Protein AF-A0A7C3XNI5-F1 (afdb_monomer_lite)

Radius of gyration: 15.38 Å; chains: 1; bounding box: 41×37×47 Å

Secondary structure (DSSP, 8-state):
----PPEEEEEE--S-TTTTHHHHHHH--TT-EEEEEE-HHHHHTTTTHHHHHHHHHTTPEEPPPEE-S-SS-HHHHHHHHHHHHHT-HHHHTSEEEEE-SSS-HHHHHHHHHHTTTS-EEEEEEEETTEEEEEEES-SSSPPEEEE--S----HHHHHHHH--TTGGG--

Sequence (171 aa):
MSTSSSRLFIAIATGQNIANLPPILELAEKGDAVLWILSLEAQTGKYAEGSERVLKHYGLERLKPLNVPTVSEPAALVRELRAWFARRPKWAAADTYVVLSGGTKLSAIGLEHGVQNERRCFLYNADQPVELWRFEGRLDRPPQRQPYKRCQLDLPDILVANRSATYEKQV

Foldseek 3Di:
DPPPFAEEEEEEFDLVLCFQQLQCVLPDAAAHEYAYEYAPVCVVQVRPQLVVVLVVVRRHHYDDHQYFNALLALVRLLVSLLVVCVVPVSNQQGQYEYEPSDDDPNSVNSVLNNCLSGQYKYWGQDVVVGWIWIDGNDPPDGTDTDHRDPPPDDPVSVVSSNDGPVVVVPD

Structure (mmCIF, N/CA/C/O backbone):
data_AF-A0A7C3XNI5-F1
#
_entry.id   AF-A0A7C3XNI5-F1
#
loop_
_atom_site.group_PDB
_atom_site.id
_atom_site.type_symbol
_atom_site.label_atom_id
_atom_site.label_alt_id
_atom_site.label_comp_id
_atom_site.label_asym_id
_atom_site.label_entity_id
_atom_site.label_seq_id
_atom_site.pdbx_PDB_ins_code
_atom_site.Cartn_x
_atom_site.Cartn_y
_atom_site.Cartn_z
_atom_site.occupancy
_atom_site.B_iso_or_equiv
_atom_site.auth_seq_id
_atom_site.auth_comp_id
_atom_site.auth_asym_id
_atom_site.auth_atom_id
_atom_site.pdbx_PDB_model_num
ATOM 1 N N . MET A 1 1 ? -25.682 0.693 14.997 1.00 40.62 1 MET A N 1
ATOM 2 C CA . MET A 1 1 ? -24.928 1.083 13.787 1.00 40.62 1 MET A CA 1
ATOM 3 C C . MET A 1 1 ? -23.453 1.014 14.136 1.00 40.62 1 MET A C 1
ATOM 5 O O . MET A 1 1 ? -23.011 1.817 14.944 1.00 40.62 1 MET A O 1
ATOM 9 N N . SER A 1 2 ? -22.732 0.002 13.646 1.00 37.81 2 SER A N 1
ATOM 10 C CA . SER A 1 2 ? -21.278 -0.076 13.834 1.00 37.81 2 SER A CA 1
ATOM 11 C C . SER A 1 2 ? -20.654 1.102 13.094 1.00 37.81 2 SER A C 1
ATOM 13 O O . SER A 1 2 ? -20.791 1.199 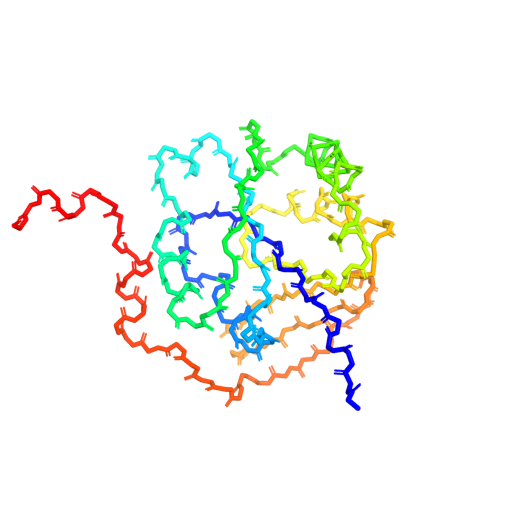11.875 1.00 37.81 2 SER A O 1
ATOM 15 N N . THR A 1 3 ? -20.048 2.040 13.816 1.00 42.94 3 THR A N 1
ATOM 16 C CA . THR A 1 3 ? -19.179 3.053 13.218 1.00 42.94 3 THR A CA 1
ATOM 17 C C . THR A 1 3 ? -17.974 2.313 12.653 1.00 42.94 3 THR A C 1
ATOM 19 O O . THR A 1 3 ? -17.035 2.025 13.394 1.00 42.94 3 THR A O 1
ATOM 22 N N . SER A 1 4 ? -18.044 1.908 11.381 1.00 56.12 4 SER A N 1
ATOM 23 C CA . SER A 1 4 ? -16.931 1.230 10.717 1.00 56.12 4 SER A CA 1
ATOM 24 C C . SER A 1 4 ? -15.700 2.130 10.825 1.00 56.12 4 SER A C 1
ATOM 26 O O . SER A 1 4 ? -15.704 3.257 10.327 1.00 56.12 4 SER A O 1
ATOM 28 N N . SER A 1 5 ? -14.701 1.669 11.579 1.00 74.88 5 SER A N 1
ATOM 29 C CA . SER A 1 5 ? -13.387 2.303 11.672 1.00 74.88 5 SER A CA 1
ATOM 30 C C . SER A 1 5 ? -12.818 2.370 10.257 1.00 74.88 5 SER A C 1
ATOM 32 O O . SER A 1 5 ? -12.650 1.328 9.625 1.00 74.88 5 SER A O 1
ATOM 34 N N . SER A 1 6 ? -12.579 3.577 9.733 1.00 89.44 6 SER A N 1
ATOM 35 C CA . SER A 1 6 ? -11.970 3.733 8.408 1.00 89.44 6 SER A CA 1
ATOM 36 C C . SER A 1 6 ? -10.588 3.088 8.407 1.00 89.44 6 SER A C 1
ATOM 38 O O . SER A 1 6 ? -9.800 3.339 9.319 1.00 89.44 6 SER A O 1
ATOM 40 N N . ARG A 1 7 ? -10.277 2.289 7.384 1.00 96.94 7 ARG A N 1
ATOM 41 C CA . ARG A 1 7 ? -8.956 1.670 7.223 1.00 96.94 7 ARG A CA 1
ATOM 42 C C . ARG A 1 7 ? -8.093 2.520 6.297 1.00 96.94 7 ARG A C 1
ATOM 44 O O . ARG A 1 7 ? -8.575 3.091 5.315 1.00 96.94 7 ARG A O 1
ATOM 51 N N . LEU A 1 8 ? -6.801 2.593 6.605 1.00 98.19 8 LEU A N 1
ATOM 52 C CA . LEU A 1 8 ? -5.792 3.201 5.742 1.00 98.19 8 LEU A CA 1
ATOM 53 C C . LEU A 1 8 ? -4.835 2.126 5.246 1.00 98.19 8 LEU A C 1
ATOM 55 O O . LEU A 1 8 ? -4.110 1.540 6.040 1.00 98.19 8 LEU A O 1
ATOM 59 N N . PHE A 1 9 ? -4.756 1.931 3.938 1.00 98.50 9 PHE A N 1
ATOM 60 C CA . PHE A 1 9 ? -3.733 1.103 3.316 1.00 98.50 9 PHE A CA 1
ATOM 61 C C . PHE A 1 9 ? -2.535 1.965 2.915 1.00 98.50 9 PHE A C 1
ATOM 63 O O . PHE A 1 9 ? -2.699 3.012 2.294 1.00 98.50 9 PHE A O 1
ATOM 70 N N . ILE A 1 10 ? -1.323 1.530 3.245 1.00 98.50 10 ILE A N 1
ATOM 71 C CA . ILE A 1 10 ? -0.074 2.198 2.867 1.00 98.50 10 ILE A CA 1
ATOM 72 C C . ILE A 1 10 ? 0.718 1.244 1.989 1.00 98.50 10 ILE A C 1
ATOM 74 O O . ILE A 1 10 ? 1.021 0.131 2.414 1.00 98.50 10 ILE A O 1
ATOM 78 N N . ALA A 1 11 ? 1.070 1.678 0.783 1.00 98.06 11 ALA A N 1
ATOM 79 C CA . ALA A 1 11 ? 1.799 0.855 -0.173 1.00 98.06 11 ALA A CA 1
ATOM 80 C C . ALA A 1 11 ? 2.879 1.667 -0.890 1.00 98.06 11 ALA A C 1
ATOM 82 O O . ALA A 1 11 ? 2.694 2.845 -1.205 1.00 98.06 11 ALA A O 1
ATOM 83 N N . ILE A 1 12 ? 4.010 1.028 -1.182 1.00 97.75 12 ILE A N 1
ATOM 84 C CA . ILE A 1 12 ? 5.045 1.607 -2.042 1.00 97.75 12 ILE A CA 1
ATOM 85 C C . ILE A 1 12 ? 4.707 1.282 -3.490 1.00 97.75 12 ILE A C 1
ATOM 87 O O . ILE A 1 12 ? 4.519 0.116 -3.843 1.00 97.75 12 ILE A O 1
ATOM 91 N N . ALA A 1 13 ? 4.657 2.310 -4.335 1.00 96.00 13 ALA A N 1
ATOM 92 C CA . ALA A 1 13 ? 4.493 2.108 -5.765 1.00 96.00 13 ALA A CA 1
ATOM 93 C C . ALA A 1 13 ? 5.809 1.621 -6.384 1.00 96.00 13 ALA A C 1
ATOM 95 O O . ALA A 1 13 ? 6.861 2.241 -6.214 1.00 96.00 13 ALA A O 1
ATOM 96 N N . THR A 1 14 ? 5.740 0.523 -7.127 1.00 92.50 14 THR A N 1
ATOM 97 C CA . THR A 1 14 ? 6.851 -0.057 -7.889 1.00 92.50 14 THR A CA 1
ATOM 98 C C . THR A 1 14 ? 6.370 -0.425 -9.284 1.00 92.50 14 THR A C 1
ATOM 100 O O . THR A 1 14 ? 5.167 -0.514 -9.507 1.00 92.50 14 THR A O 1
ATOM 103 N N . GLY A 1 15 ? 7.291 -0.709 -10.210 1.00 87.81 15 GLY A N 1
ATOM 104 C CA . GLY A 1 15 ? 6.929 -1.163 -11.559 1.00 87.81 15 GLY A CA 1
ATOM 105 C C . GLY A 1 15 ? 6.134 -2.479 -11.597 1.00 87.81 15 GLY A C 1
ATOM 106 O O . GLY A 1 15 ? 5.563 -2.823 -12.627 1.00 87.81 15 GLY A O 1
ATOM 107 N N . GLN A 1 16 ? 6.047 -3.210 -10.479 1.00 86.25 16 GLN A N 1
ATOM 108 C CA . GLN A 1 16 ? 5.150 -4.354 -10.312 1.00 86.25 16 GLN A CA 1
ATOM 109 C C . GLN A 1 16 ? 3.754 -3.878 -9.878 1.00 86.25 16 GLN A C 1
ATOM 111 O O . GLN A 1 16 ? 3.298 -4.162 -8.770 1.00 86.25 16 GLN A O 1
ATOM 116 N N . ASN A 1 17 ? 3.068 -3.152 -10.764 1.00 82.62 17 ASN A N 1
ATOM 117 C CA . ASN A 1 17 ? 1.847 -2.387 -10.466 1.00 82.62 17 ASN A CA 1
ATOM 118 C C . ASN A 1 17 ? 0.733 -3.200 -9.761 1.00 82.62 17 ASN A C 1
ATOM 120 O O . ASN A 1 17 ? -0.031 -2.653 -8.964 1.00 82.62 17 ASN A O 1
ATOM 124 N N . ILE A 1 18 ? 0.653 -4.515 -10.000 1.00 89.94 18 ILE A N 1
ATOM 125 C CA . ILE A 1 18 ? -0.381 -5.393 -9.425 1.00 89.94 18 ILE A CA 1
ATOM 126 C C . ILE A 1 18 ? -0.065 -5.828 -7.987 1.00 89.94 18 ILE A C 1
ATOM 128 O O . ILE A 1 18 ? -0.989 -6.097 -7.232 1.00 89.94 18 ILE A O 1
ATOM 132 N N . ALA A 1 19 ? 1.204 -5.909 -7.573 1.00 91.56 19 ALA A N 1
ATOM 133 C CA . ALA A 1 19 ? 1.610 -6.671 -6.380 1.00 91.56 19 ALA A CA 1
ATOM 134 C C . ALA A 1 19 ? 0.921 -6.224 -5.075 1.00 91.56 19 ALA A C 1
ATOM 136 O O . ALA A 1 19 ? 0.716 -7.022 -4.157 1.00 91.56 19 ALA A O 1
ATOM 137 N N . ASN A 1 20 ? 0.534 -4.950 -5.003 1.00 95.75 20 ASN A N 1
ATOM 138 C CA . ASN A 1 20 ? -0.148 -4.374 -3.850 1.00 95.75 20 ASN A CA 1
ATOM 139 C C . ASN A 1 20 ? -1.681 -4.512 -3.904 1.00 95.75 20 ASN A C 1
ATOM 141 O O . ASN A 1 20 ? -2.329 -4.355 -2.875 1.00 95.75 20 ASN A O 1
ATOM 145 N N . LEU A 1 21 ? -2.281 -4.790 -5.067 1.00 95.69 21 LEU A N 1
ATOM 146 C CA . LEU A 1 21 ? -3.738 -4.812 -5.234 1.00 95.69 21 LEU A CA 1
ATOM 147 C C . LEU A 1 21 ? -4.422 -5.987 -4.514 1.00 95.69 21 LEU A C 1
ATOM 149 O O . LEU A 1 21 ? -5.379 -5.714 -3.789 1.00 95.69 21 LEU A O 1
ATOM 153 N N . PRO A 1 22 ? -3.966 -7.256 -4.635 1.00 95.44 22 PRO A N 1
ATOM 154 C CA . PRO A 1 22 ? -4.621 -8.378 -3.963 1.00 95.44 22 PRO A CA 1
ATOM 155 C C . PRO A 1 22 ? -4.793 -8.195 -2.445 1.00 95.44 22 PRO A C 1
ATOM 157 O O . PRO A 1 22 ? -5.927 -8.311 -1.975 1.00 95.44 22 PRO A O 1
ATOM 160 N N . PRO A 1 23 ? -3.749 -7.851 -1.656 1.00 96.44 23 PRO A N 1
ATOM 161 C CA . PRO A 1 23 ? -3.906 -7.690 -0.210 1.00 96.44 23 PRO A CA 1
ATOM 162 C C . PRO A 1 23 ? -4.834 -6.526 0.161 1.00 96.44 23 PRO A C 1
ATOM 164 O O . PRO A 1 23 ? -5.550 -6.619 1.156 1.00 96.44 23 PRO A O 1
ATOM 167 N N . ILE A 1 24 ? -4.846 -5.447 -0.634 1.00 97.00 24 ILE A N 1
ATOM 168 C CA . ILE A 1 24 ? -5.744 -4.307 -0.411 1.00 97.00 24 ILE A CA 1
ATOM 169 C C . ILE A 1 24 ? -7.189 -4.732 -0.667 1.00 97.00 24 ILE A C 1
ATOM 171 O O . ILE A 1 24 ? -8.029 -4.583 0.212 1.00 97.00 24 ILE A O 1
ATOM 175 N N . LEU A 1 25 ? -7.490 -5.296 -1.837 1.00 96.50 25 LEU A N 1
ATOM 176 C CA . LEU A 1 25 ? -8.863 -5.624 -2.237 1.00 96.50 25 LEU A CA 1
ATOM 177 C C . LEU A 1 25 ? -9.476 -6.770 -1.426 1.00 96.50 25 LEU A C 1
ATOM 179 O O . LEU A 1 25 ? -10.691 -6.814 -1.248 1.00 96.50 25 LEU A O 1
ATOM 183 N N . GLU A 1 26 ? -8.658 -7.668 -0.877 1.00 96.56 26 GLU A N 1
ATOM 184 C CA . GLU A 1 26 ? -9.149 -8.701 0.037 1.00 96.56 26 GLU A CA 1
ATOM 185 C C . GLU A 1 26 ? -9.735 -8.090 1.323 1.00 96.56 26 GLU A C 1
ATOM 187 O O . GLU A 1 26 ? -10.770 -8.541 1.816 1.00 96.56 26 GLU A O 1
ATOM 192 N N . LEU A 1 27 ? -9.114 -7.034 1.856 1.00 96.19 27 LEU A N 1
ATOM 193 C CA . LEU A 1 27 ? -9.469 -6.473 3.164 1.00 96.19 27 LEU A CA 1
ATOM 194 C C . LEU A 1 27 ? -10.207 -5.131 3.106 1.00 96.19 27 LEU A C 1
ATOM 196 O O . LEU A 1 27 ? -10.829 -4.752 4.094 1.00 96.19 27 LEU A O 1
ATOM 200 N N . ALA A 1 28 ? -10.143 -4.400 1.997 1.00 96.38 28 ALA A N 1
ATOM 201 C CA . ALA A 1 28 ? -10.726 -3.070 1.891 1.00 96.38 28 ALA A CA 1
ATOM 202 C C . ALA A 1 28 ? -12.246 -3.112 1.718 1.00 96.38 28 ALA A C 1
ATOM 204 O O . ALA A 1 28 ? -12.804 -3.952 1.003 1.00 96.38 28 ALA A O 1
ATOM 205 N N . GLU A 1 29 ? -12.913 -2.149 2.332 1.00 95.50 29 GLU A N 1
ATOM 206 C CA . GLU A 1 29 ? -14.317 -1.831 2.129 1.00 95.50 29 GLU A CA 1
ATOM 207 C C . GLU A 1 29 ? -14.455 -0.478 1.420 1.00 95.50 29 GLU A C 1
ATOM 209 O O . GLU A 1 29 ? -13.525 0.330 1.347 1.00 95.50 29 GLU A O 1
ATOM 214 N N . LYS A 1 30 ? -15.643 -0.214 0.869 1.00 95.00 30 LYS A N 1
ATOM 215 C CA . LYS A 1 30 ? -15.935 1.075 0.239 1.00 95.00 30 LYS A CA 1
ATOM 216 C C . LYS A 1 30 ? -15.766 2.202 1.263 1.00 95.00 30 LYS A C 1
ATOM 218 O O . LYS A 1 30 ? -16.379 2.163 2.326 1.00 95.00 30 LYS A O 1
ATOM 223 N N . GLY A 1 31 ? -15.003 3.231 0.901 1.00 94.88 31 GLY A N 1
ATOM 224 C CA . GLY A 1 31 ? -14.681 4.361 1.777 1.00 94.88 31 GLY A CA 1
ATOM 225 C C . GLY A 1 31 ? -13.371 4.219 2.559 1.00 94.88 31 GLY A C 1
ATOM 226 O O . GLY A 1 31 ? -12.931 5.210 3.139 1.00 94.88 31 GLY A O 1
ATOM 227 N N . ASP A 1 32 ? -12.720 3.051 2.536 1.00 97.19 32 ASP A N 1
ATOM 228 C CA . ASP A 1 32 ? -11.329 2.926 2.986 1.00 97.19 32 ASP A CA 1
ATOM 229 C C . ASP A 1 32 ? -10.386 3.674 2.040 1.00 97.19 32 ASP A C 1
ATOM 231 O O . ASP A 1 32 ? -10.721 3.924 0.881 1.00 97.19 32 ASP A O 1
ATOM 235 N N . ALA A 1 33 ? -9.194 4.032 2.515 1.00 97.81 33 ALA A N 1
ATOM 236 C CA . ALA A 1 33 ? -8.271 4.876 1.765 1.00 97.81 33 ALA A CA 1
ATOM 237 C C . ALA A 1 33 ? -6.936 4.200 1.471 1.00 97.81 33 ALA A C 1
ATOM 239 O O . ALA A 1 33 ? -6.475 3.353 2.234 1.00 97.81 33 ALA A O 1
ATOM 240 N N . VAL A 1 34 ? -6.274 4.638 0.397 1.00 98.25 34 VAL A N 1
ATOM 241 C CA . VAL A 1 34 ? -4.909 4.208 0.063 1.00 98.25 34 VAL A CA 1
ATOM 242 C C . VAL A 1 34 ? -3.966 5.405 -0.001 1.00 98.25 34 VAL A C 1
ATOM 244 O O . VAL A 1 34 ? -4.208 6.376 -0.722 1.00 98.25 34 VAL A O 1
ATOM 247 N N . LEU A 1 35 ? -2.865 5.317 0.745 1.00 98.25 35 LEU A N 1
ATOM 248 C CA . LEU A 1 35 ? -1.708 6.196 0.655 1.00 98.25 35 LEU A CA 1
ATOM 249 C C . LEU A 1 35 ? -0.592 5.497 -0.123 1.00 98.25 35 LEU A C 1
ATOM 251 O O . LEU A 1 35 ? 0.056 4.573 0.372 1.00 98.25 35 LEU A O 1
ATOM 255 N N . TRP A 1 36 ? -0.322 6.000 -1.323 1.00 98.06 36 TRP A N 1
ATOM 256 C CA . TRP A 1 36 ? 0.847 5.601 -2.098 1.00 98.06 36 TRP A CA 1
ATOM 257 C C . TRP A 1 36 ? 2.093 6.358 -1.650 1.00 98.06 36 TRP A C 1
ATOM 259 O O . TRP A 1 36 ? 2.075 7.586 -1.543 1.00 98.06 36 TRP A O 1
ATOM 269 N N . ILE A 1 37 ? 3.187 5.631 -1.437 1.00 98.19 37 ILE A N 1
ATOM 270 C CA . ILE A 1 37 ? 4.526 6.193 -1.263 1.00 98.19 37 ILE A CA 1
ATOM 271 C C . ILE A 1 37 ? 5.258 6.112 -2.598 1.00 98.19 37 ILE A C 1
ATOM 273 O O . ILE A 1 37 ? 5.395 5.025 -3.166 1.00 98.19 37 ILE A O 1
ATOM 277 N N . LEU A 1 38 ? 5.736 7.255 -3.089 1.00 97.50 38 LEU A N 1
ATOM 278 C CA . LEU A 1 38 ? 6.373 7.362 -4.399 1.00 97.50 38 LEU A CA 1
ATOM 279 C C . LEU A 1 38 ? 7.822 7.838 -4.268 1.00 97.50 38 LEU A C 1
ATOM 281 O O . LEU A 1 38 ? 8.076 8.924 -3.748 1.00 97.50 38 LEU A O 1
ATOM 285 N N . SER A 1 39 ? 8.765 7.060 -4.802 1.00 96.00 39 SER A N 1
ATOM 286 C CA . SER A 1 39 ? 10.115 7.545 -5.114 1.00 96.00 39 SER A CA 1
ATOM 287 C C . SER A 1 39 ? 10.091 8.476 -6.335 1.00 96.00 39 SER A C 1
ATOM 289 O O . SER A 1 39 ? 9.076 8.577 -7.030 1.00 96.00 39 SER A O 1
ATOM 291 N N . LEU A 1 40 ? 11.207 9.147 -6.641 1.00 94.25 40 LEU A N 1
ATOM 292 C CA . LEU A 1 40 ? 11.336 9.913 -7.890 1.00 94.25 40 LEU A CA 1
ATOM 293 C C . LEU A 1 40 ? 11.111 9.035 -9.137 1.00 94.25 40 LEU A C 1
ATOM 295 O O . LEU A 1 40 ? 10.437 9.443 -10.085 1.00 94.25 40 LEU A O 1
ATOM 299 N N . GLU A 1 41 ? 11.633 7.808 -9.108 1.00 93.62 41 GLU A N 1
ATOM 300 C CA . GLU A 1 41 ? 11.426 6.820 -10.167 1.00 93.62 41 GLU A CA 1
ATOM 301 C C . GLU A 1 41 ? 9.937 6.487 -10.325 1.00 93.62 41 GLU A C 1
ATOM 303 O O . GLU A 1 41 ? 9.400 6.582 -11.426 1.00 93.62 41 GLU A O 1
ATOM 308 N N . ALA A 1 42 ? 9.242 6.186 -9.223 1.00 94.75 42 ALA A N 1
ATOM 309 C CA . ALA A 1 42 ? 7.825 5.835 -9.260 1.00 94.75 42 ALA A CA 1
ATOM 310 C C . ALA A 1 42 ? 6.929 6.990 -9.730 1.00 94.75 42 ALA A C 1
ATOM 312 O O . ALA A 1 42 ? 5.916 6.750 -10.388 1.00 94.75 42 ALA A O 1
ATOM 313 N N . GLN A 1 43 ? 7.308 8.236 -9.427 1.00 95.06 43 GLN A N 1
ATOM 314 C CA . GLN A 1 43 ? 6.639 9.429 -9.953 1.00 95.06 43 GLN A CA 1
ATOM 315 C C . GLN A 1 43 ? 6.815 9.539 -11.471 1.00 95.06 43 GLN A C 1
ATOM 317 O O . GLN A 1 43 ? 5.838 9.735 -12.189 1.00 95.06 43 GLN A O 1
ATOM 322 N N . THR A 1 44 ? 8.044 9.366 -11.961 1.00 92.62 44 THR A N 1
ATOM 323 C CA . THR A 1 44 ? 8.370 9.465 -13.394 1.00 92.62 44 THR A CA 1
ATOM 324 C C . THR A 1 44 ? 7.700 8.349 -14.197 1.00 92.62 44 THR A C 1
ATOM 326 O O . THR A 1 44 ? 7.104 8.601 -15.242 1.00 92.62 44 THR A O 1
ATOM 329 N N . GLY A 1 45 ? 7.751 7.120 -13.679 1.00 91.38 45 GLY A N 1
ATOM 330 C CA 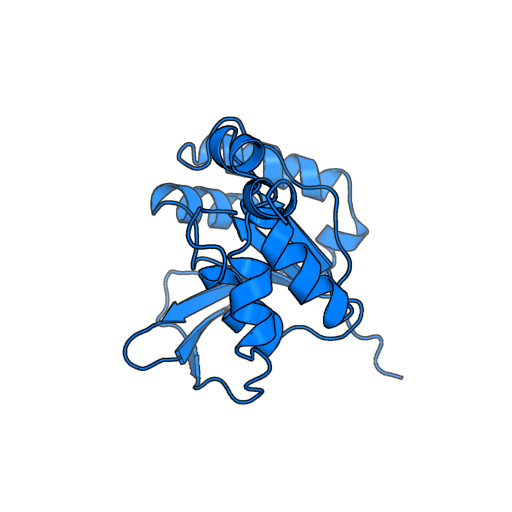. GLY A 1 45 ? 7.132 5.940 -14.280 1.00 91.38 45 GLY A CA 1
ATOM 331 C C . GLY A 1 45 ? 5.625 5.827 -14.047 1.00 91.38 45 GLY A C 1
ATOM 332 O O . GLY A 1 45 ? 4.998 4.930 -14.607 1.00 91.38 45 GLY A O 1
ATOM 333 N N . LYS A 1 46 ? 5.033 6.726 -13.244 1.00 93.56 46 LYS A N 1
ATOM 334 C CA . LYS A 1 46 ? 3.595 6.759 -12.928 1.00 93.56 46 LYS A CA 1
ATOM 335 C C . LYS A 1 46 ? 3.064 5.431 -12.368 1.00 93.56 46 LYS A C 1
ATOM 337 O O . LYS A 1 46 ? 1.926 5.046 -12.629 1.00 93.56 46 LYS A O 1
ATOM 342 N N . TYR A 1 47 ? 3.873 4.743 -11.563 1.00 94.25 47 TYR A N 1
ATOM 343 C CA . TYR A 1 47 ? 3.606 3.365 -11.123 1.00 94.25 47 TYR A CA 1
ATOM 344 C C . TYR A 1 47 ? 2.330 3.201 -10.275 1.00 94.25 47 TYR A C 1
ATOM 346 O O . TYR A 1 47 ? 1.770 2.114 -10.201 1.00 94.25 47 TYR A O 1
ATOM 354 N N . ALA A 1 48 ? 1.826 4.269 -9.650 1.00 94.62 48 ALA A N 1
ATOM 355 C CA . ALA A 1 48 ? 0.574 4.205 -8.893 1.00 94.62 48 ALA A CA 1
ATOM 356 C C . ALA A 1 48 ? -0.689 4.411 -9.751 1.00 94.62 48 ALA A C 1
ATOM 358 O O . ALA A 1 48 ? -1.759 3.972 -9.343 1.00 94.62 48 ALA A O 1
ATOM 359 N N . GLU A 1 49 ? -0.605 5.058 -10.923 1.00 93.62 49 GLU A N 1
ATOM 360 C CA . GLU A 1 49 ? -1.794 5.553 -11.643 1.00 93.62 49 GLU A CA 1
ATOM 361 C C . GLU A 1 49 ? -2.746 4.424 -12.062 1.00 93.62 49 GLU A C 1
ATOM 363 O O . GLU A 1 49 ? -3.959 4.527 -11.869 1.00 93.62 49 GLU A O 1
ATOM 368 N N . GLY A 1 50 ? -2.207 3.328 -12.605 1.00 93.31 50 GLY A N 1
ATOM 369 C CA . GLY A 1 50 ? -3.001 2.165 -13.006 1.00 93.31 50 GLY A CA 1
ATOM 370 C C . GLY A 1 50 ? -3.757 1.562 -11.824 1.00 93.31 50 GLY A C 1
ATOM 371 O O . GLY A 1 50 ? -4.977 1.406 -11.872 1.00 93.31 50 GLY A O 1
ATOM 372 N N . SER A 1 51 ? -3.040 1.299 -10.735 1.00 94.69 51 SER A N 1
ATOM 373 C CA . SER A 1 51 ? -3.586 0.713 -9.510 1.00 94.69 51 SER A CA 1
ATOM 374 C C . SER A 1 51 ? -4.588 1.642 -8.822 1.00 94.69 51 SER A C 1
ATOM 376 O O . SER A 1 51 ? -5.613 1.181 -8.337 1.00 94.69 51 SER A O 1
ATOM 378 N N . GLU A 1 52 ? -4.371 2.959 -8.840 1.00 95.50 52 GLU A N 1
ATOM 379 C CA . GLU A 1 52 ? -5.340 3.940 -8.336 1.00 95.50 52 GLU A CA 1
ATOM 380 C C . GLU A 1 52 ? -6.659 3.926 -9.119 1.00 95.50 52 GLU A C 1
ATOM 382 O O . GLU A 1 52 ? -7.720 4.085 -8.514 1.00 95.50 52 GLU A O 1
ATOM 387 N N . ARG A 1 53 ? -6.624 3.722 -10.444 1.00 95.12 53 ARG A N 1
ATOM 388 C CA . ARG A 1 53 ? -7.850 3.590 -11.252 1.00 95.12 53 ARG A CA 1
ATOM 389 C C . ARG A 1 53 ? -8.647 2.352 -10.857 1.00 95.12 53 ARG A C 1
ATOM 391 O O . ARG A 1 53 ? -9.856 2.467 -10.670 1.00 95.12 53 ARG A O 1
ATOM 398 N N . VAL A 1 54 ? -7.964 1.220 -10.679 1.00 95.81 54 VAL A N 1
ATOM 399 C CA . VAL A 1 54 ? -8.580 -0.025 -10.198 1.00 95.81 54 VAL A CA 1
ATOM 400 C C . VAL A 1 54 ? -9.195 0.205 -8.818 1.00 95.81 54 VAL A C 1
ATOM 402 O O . VAL A 1 54 ? -10.396 0.059 -8.641 1.00 95.81 54 VAL A O 1
ATOM 405 N N . LEU A 1 55 ? -8.425 0.686 -7.841 1.00 96.44 55 LEU A N 1
ATOM 406 C CA . LEU A 1 55 ? -8.915 0.891 -6.470 1.00 96.44 55 LEU A CA 1
ATOM 407 C C . LEU A 1 55 ? -10.086 1.887 -6.389 1.00 96.44 55 LEU A C 1
ATOM 409 O O . LEU A 1 55 ? -11.011 1.695 -5.599 1.00 96.44 55 LEU A O 1
ATOM 413 N N . LYS A 1 56 ? -10.097 2.920 -7.241 1.00 96.31 56 LYS A N 1
ATOM 414 C CA . LYS A 1 56 ? -11.229 3.849 -7.358 1.00 96.31 56 LYS A CA 1
ATOM 415 C C . LYS A 1 56 ? -12.500 3.149 -7.847 1.00 96.31 56 LYS A C 1
ATOM 417 O O . LYS A 1 56 ? -13.579 3.482 -7.361 1.00 96.31 56 LYS A O 1
ATOM 422 N N . HIS A 1 57 ? -12.393 2.198 -8.779 1.00 95.69 57 HIS A N 1
ATOM 423 C CA . HIS A 1 57 ? -13.532 1.389 -9.228 1.00 95.69 57 HIS A CA 1
ATOM 424 C C . HIS A 1 57 ? -14.167 0.614 -8.059 1.00 95.69 57 HIS A C 1
ATOM 426 O O . HIS A 1 57 ? -15.390 0.585 -7.936 1.00 95.69 57 HIS A O 1
ATOM 432 N N . TYR A 1 58 ? -13.345 0.122 -7.127 1.00 95.88 58 TYR A N 1
ATOM 433 C CA . TYR A 1 58 ? -13.786 -0.543 -5.892 1.00 95.88 58 TYR A CA 1
ATOM 434 C C . TYR A 1 58 ? -14.222 0.417 -4.769 1.00 95.88 58 TYR A C 1
ATOM 436 O O . TYR A 1 58 ? -14.581 -0.017 -3.675 1.00 95.88 58 TYR A O 1
ATOM 444 N N . GLY A 1 59 ? -14.250 1.727 -5.030 1.00 96.38 59 GLY A N 1
ATOM 445 C CA . GLY A 1 59 ? -14.765 2.727 -4.099 1.00 96.38 59 GLY A CA 1
ATOM 446 C C . GLY A 1 59 ? -13.812 3.099 -2.963 1.00 96.38 59 GLY A C 1
ATOM 447 O O . GLY A 1 59 ? -14.284 3.596 -1.938 1.00 96.38 59 GLY A O 1
ATOM 448 N N . LEU A 1 60 ? -12.505 2.876 -3.131 1.00 97.19 60 LEU A N 1
ATOM 449 C CA . LEU A 1 60 ? -11.499 3.356 -2.187 1.00 97.19 60 LEU A CA 1
ATOM 450 C C . LEU A 1 60 ? -11.178 4.841 -2.424 1.00 97.19 60 LEU A C 1
ATOM 452 O O . LEU A 1 60 ? -11.122 5.325 -3.559 1.00 97.19 60 LEU A O 1
ATOM 456 N N . GLU A 1 61 ? -10.943 5.567 -1.334 1.00 96.19 61 GLU A N 1
ATOM 457 C CA . GLU A 1 61 ? -10.513 6.961 -1.334 1.00 96.19 61 GLU A CA 1
ATOM 458 C C . GLU A 1 61 ? -9.042 7.063 -1.768 1.00 96.19 61 GLU A C 1
ATOM 460 O O . GLU A 1 61 ? -8.139 6.442 -1.199 1.00 96.19 61 GLU A O 1
ATOM 465 N N . ARG A 1 62 ? -8.788 7.901 -2.776 1.00 94.19 62 ARG A N 1
ATOM 466 C CA . ARG A 1 62 ? -7.434 8.240 -3.214 1.00 94.19 62 ARG A CA 1
ATOM 467 C C . ARG A 1 62 ? -6.894 9.395 -2.377 1.00 94.19 62 ARG A C 1
ATOM 469 O O . ARG A 1 62 ? -7.393 10.516 -2.479 1.00 94.19 62 ARG A O 1
ATOM 476 N N . LEU A 1 63 ? -5.829 9.148 -1.619 1.00 96.75 63 LEU A N 1
ATOM 477 C CA . LEU A 1 63 ? -5.118 10.198 -0.892 1.00 96.75 63 LEU A CA 1
ATOM 478 C C . LEU A 1 63 ? -4.023 10.828 -1.753 1.00 96.75 63 LEU A C 1
ATOM 480 O O . LEU A 1 63 ? -3.509 10.220 -2.690 1.00 96.75 63 LEU A O 1
ATOM 484 N N . LYS A 1 64 ? -3.622 12.058 -1.405 1.00 96.62 64 LYS A N 1
ATOM 485 C CA . LYS A 1 64 ? -2.419 12.664 -1.990 1.00 96.62 64 LYS A CA 1
ATOM 486 C C . LYS A 1 64 ? -1.205 11.779 -1.652 1.00 96.62 64 LYS A C 1
ATOM 488 O O . LYS A 1 64 ? -0.982 11.559 -0.45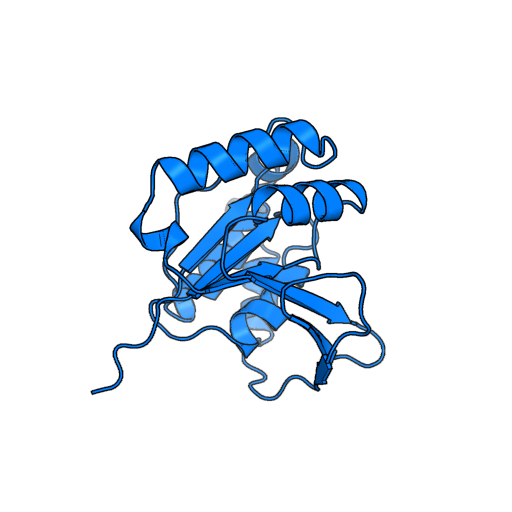5 1.00 96.62 64 LYS A O 1
ATOM 493 N N . PRO A 1 65 ? -0.414 11.333 -2.648 1.00 97.31 65 PRO A N 1
ATOM 494 C CA . PRO A 1 65 ? 0.736 10.474 -2.398 1.00 97.31 65 PRO A CA 1
ATOM 495 C C . PRO A 1 65 ? 1.776 11.114 -1.472 1.00 97.31 65 PRO A C 1
ATOM 497 O O . PRO A 1 65 ? 1.937 12.340 -1.436 1.00 97.31 65 PRO A O 1
ATOM 500 N N . LEU A 1 66 ? 2.496 10.270 -0.734 1.00 97.94 66 LEU A N 1
ATOM 501 C CA . LEU A 1 66 ? 3.678 10.651 0.027 1.00 97.94 66 LEU A CA 1
ATOM 502 C C . LEU A 1 66 ? 4.910 10.501 -0.866 1.00 97.94 66 LEU A C 1
ATOM 504 O O . LEU A 1 66 ? 5.382 9.395 -1.119 1.00 97.94 66 LEU A O 1
ATOM 508 N N . ASN A 1 67 ? 5.438 11.624 -1.335 1.00 96.75 67 ASN A N 1
ATOM 509 C CA . ASN A 1 67 ? 6.649 11.620 -2.144 1.00 96.75 67 ASN A CA 1
ATOM 510 C C . ASN A 1 67 ? 7.877 11.553 -1.236 1.00 96.75 67 ASN A C 1
ATOM 512 O O . ASN A 1 67 ? 8.007 12.351 -0.308 1.00 96.75 67 ASN A O 1
ATOM 516 N N . VAL A 1 68 ? 8.787 10.634 -1.540 1.00 95.44 68 VAL A N 1
ATOM 517 C CA . VAL A 1 68 ? 10.088 10.502 -0.880 1.00 95.44 68 VAL A CA 1
ATOM 518 C C . VAL A 1 68 ? 11.199 10.531 -1.931 1.00 95.44 68 VAL A C 1
ATOM 520 O O . VAL A 1 68 ? 10.966 10.106 -3.064 1.00 95.44 68 VAL A O 1
ATOM 523 N N . PRO A 1 69 ? 12.414 11.009 -1.606 1.00 90.62 69 PRO A N 1
ATOM 524 C CA . PRO A 1 69 ? 13.527 10.988 -2.559 1.00 90.62 69 PRO A CA 1
ATOM 525 C C . PRO A 1 69 ? 13.832 9.564 -3.044 1.00 90.62 69 PRO A C 1
ATOM 527 O O . PRO A 1 69 ? 13.937 9.304 -4.242 1.00 90.62 69 PRO A O 1
ATOM 530 N N . THR A 1 70 ? 13.878 8.622 -2.103 1.00 93.88 70 THR A N 1
ATOM 531 C CA . THR A 1 70 ? 14.057 7.193 -2.345 1.00 93.88 70 THR A CA 1
ATOM 532 C C . THR A 1 70 ? 13.347 6.388 -1.260 1.00 93.88 70 THR A C 1
ATOM 534 O O . THR A 1 70 ? 13.207 6.838 -0.124 1.00 93.88 70 THR A O 1
ATOM 537 N N . VAL A 1 71 ? 12.896 5.185 -1.611 1.00 93.56 71 VAL A N 1
ATOM 538 C CA . VAL A 1 71 ? 12.3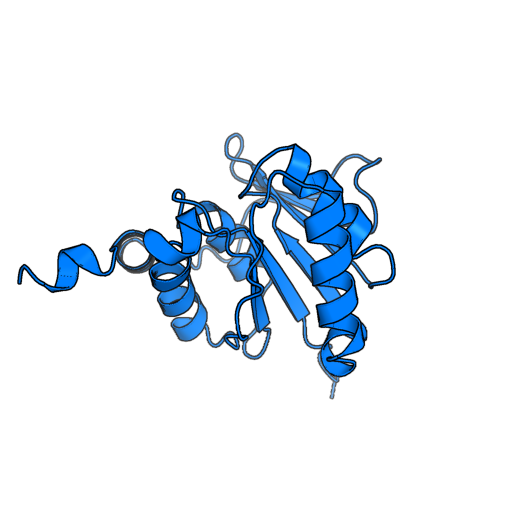14 4.228 -0.655 1.00 93.56 71 VAL A CA 1
ATOM 539 C C . VAL A 1 71 ? 13.381 3.353 0.007 1.00 93.56 71 VAL A C 1
ATOM 541 O O . VAL A 1 71 ? 13.099 2.672 0.985 1.00 93.56 71 VAL A O 1
ATOM 544 N N . SER A 1 72 ? 14.622 3.385 -0.484 1.00 94.12 72 SER A N 1
ATOM 545 C CA . SER A 1 72 ? 15.735 2.599 0.065 1.00 94.12 72 SER A CA 1
ATOM 546 C C . SER A 1 72 ? 16.443 3.272 1.244 1.00 94.12 72 SER A C 1
ATOM 548 O O . SER A 1 72 ? 17.411 2.719 1.755 1.00 94.12 72 SER A O 1
ATOM 550 N N . GLU A 1 73 ? 15.968 4.436 1.696 1.00 95.94 73 GLU A N 1
ATOM 551 C CA . GLU A 1 73 ? 16.467 5.134 2.885 1.00 95.94 73 GLU A CA 1
ATOM 552 C C . GLU A 1 73 ? 15.441 5.045 4.029 1.00 95.94 73 GLU A C 1
ATOM 554 O O . GLU A 1 73 ? 14.501 5.848 4.084 1.00 95.94 73 GLU A O 1
ATOM 559 N N . PRO A 1 74 ? 15.606 4.105 4.983 1.00 96.75 74 PRO A N 1
ATOM 560 C CA . PRO A 1 74 ? 14.639 3.905 6.060 1.00 96.75 74 PRO A CA 1
ATOM 561 C C . PRO A 1 74 ? 14.385 5.173 6.880 1.00 96.75 74 PRO A C 1
ATOM 563 O O . PRO A 1 74 ? 13.240 5.498 7.177 1.00 96.75 74 PRO A O 1
ATOM 566 N N . ALA A 1 75 ? 15.434 5.934 7.206 1.00 96.44 75 ALA A N 1
ATOM 567 C CA . ALA A 1 75 ? 15.312 7.147 8.013 1.00 96.44 75 ALA A CA 1
ATOM 568 C C . ALA A 1 75 ? 14.457 8.233 7.335 1.00 96.44 75 ALA A C 1
ATOM 570 O O . ALA A 1 75 ? 13.669 8.906 8.005 1.00 96.44 75 ALA A O 1
ATOM 571 N N . ALA A 1 76 ? 14.577 8.382 6.010 1.00 94.31 76 ALA A N 1
ATOM 572 C CA . ALA A 1 76 ? 13.754 9.310 5.243 1.00 94.31 76 ALA A CA 1
ATOM 573 C C . ALA A 1 76 ? 12.282 8.878 5.274 1.00 94.31 76 ALA A C 1
ATOM 575 O O . ALA A 1 76 ? 11.423 9.686 5.621 1.00 94.31 76 ALA A O 1
ATOM 576 N N . LEU A 1 77 ? 11.998 7.594 5.020 1.00 96.81 77 LEU A N 1
ATOM 577 C CA . LEU A 1 77 ? 10.642 7.041 5.118 1.00 96.81 77 LEU A CA 1
ATOM 578 C C . LEU A 1 77 ? 10.022 7.273 6.499 1.00 96.81 77 LEU A C 1
ATOM 580 O O . LEU A 1 77 ? 8.897 7.760 6.586 1.00 96.81 77 LEU A O 1
ATOM 584 N N . VAL A 1 78 ? 10.763 6.990 7.574 1.00 97.94 78 VAL A N 1
ATOM 585 C CA . VAL A 1 78 ? 10.293 7.198 8.951 1.00 97.94 78 VAL A CA 1
ATOM 586 C C . VAL A 1 78 ? 9.920 8.659 9.188 1.00 97.94 78 VAL A C 1
ATOM 588 O O . VAL A 1 78 ? 8.840 8.943 9.708 1.00 97.94 78 VAL A O 1
ATOM 591 N N . ARG A 1 79 ? 10.799 9.594 8.808 1.00 97.12 79 ARG A N 1
ATOM 592 C CA . ARG A 1 79 ? 10.572 11.031 8.997 1.00 97.12 79 ARG A CA 1
ATOM 593 C C . ARG A 1 79 ? 9.340 11.507 8.232 1.00 97.12 79 ARG A C 1
ATOM 595 O O . ARG A 1 79 ? 8.465 12.137 8.827 1.00 97.12 79 ARG A O 1
ATOM 602 N N . GLU A 1 80 ? 9.266 11.204 6.938 1.00 97.62 80 GLU A N 1
ATOM 603 C CA . GLU A 1 80 ? 8.182 11.682 6.077 1.00 97.62 80 GLU A CA 1
ATOM 604 C C . GLU A 1 80 ? 6.832 11.065 6.464 1.00 97.62 80 GLU A C 1
ATOM 606 O O . GLU A 1 80 ? 5.821 11.770 6.499 1.00 97.62 80 GLU A O 1
ATOM 611 N N . LEU A 1 81 ? 6.805 9.781 6.835 1.00 97.44 81 LEU A N 1
ATOM 612 C CA . LEU A 1 81 ? 5.569 9.106 7.223 1.00 97.44 81 LEU A CA 1
ATOM 613 C C . LEU A 1 81 ? 5.030 9.630 8.559 1.00 97.44 81 LEU A C 1
ATOM 615 O O . LEU A 1 81 ? 3.848 9.958 8.660 1.00 97.44 81 LEU A O 1
ATOM 619 N N . ARG A 1 82 ? 5.899 9.826 9.559 1.00 97.25 82 ARG A N 1
ATOM 620 C CA . ARG A 1 82 ? 5.501 10.442 10.837 1.00 97.25 82 ARG A CA 1
ATOM 621 C C . ARG A 1 82 ? 4.992 11.866 10.649 1.00 97.25 82 ARG A C 1
ATOM 623 O O . ARG A 1 82 ? 3.967 12.234 11.219 1.00 97.25 82 ARG A O 1
ATOM 630 N N . ALA A 1 83 ? 5.667 12.662 9.818 1.00 97.06 83 ALA A N 1
ATOM 631 C CA . ALA A 1 83 ? 5.204 14.006 9.481 1.00 97.06 83 ALA A CA 1
ATOM 632 C C . ALA A 1 83 ? 3.855 13.984 8.739 1.00 97.06 83 ALA A C 1
ATOM 634 O O . ALA A 1 83 ? 3.038 14.892 8.908 1.00 97.06 83 ALA A O 1
ATOM 635 N N . TRP A 1 84 ? 3.598 12.958 7.922 1.00 97.50 84 TRP A N 1
ATOM 636 C CA . TRP A 1 84 ? 2.324 12.785 7.232 1.00 97.50 84 TRP A CA 1
ATOM 637 C C . TRP A 1 84 ? 1.173 12.501 8.204 1.00 97.50 84 TRP A C 1
ATOM 639 O O . TRP A 1 84 ? 0.139 13.169 8.085 1.00 97.50 84 TRP A O 1
ATOM 649 N N . PHE A 1 85 ? 1.370 11.593 9.170 1.00 97.19 85 PHE A N 1
ATOM 650 C CA . PHE A 1 85 ? 0.387 11.260 10.212 1.00 97.19 85 PHE A CA 1
ATOM 651 C C . PHE A 1 85 ? 0.129 12.426 11.166 1.00 97.19 85 PHE A C 1
ATOM 653 O O . PHE A 1 85 ? -1.026 12.760 11.423 1.00 97.19 85 PHE A O 1
ATOM 660 N N . ALA A 1 86 ? 1.181 13.122 11.614 1.00 96.25 86 ALA A N 1
ATOM 661 C CA . ALA A 1 86 ? 1.055 14.272 12.514 1.00 96.25 86 ALA A CA 1
ATOM 662 C C . ALA A 1 86 ? 0.162 15.389 11.941 1.00 96.25 86 ALA A C 1
ATOM 664 O O . ALA A 1 86 ? -0.519 16.095 12.679 1.00 96.25 86 ALA A O 1
ATOM 665 N N . ARG A 1 87 ? 0.128 15.538 10.610 1.00 96.81 87 ARG A N 1
ATOM 666 C CA . ARG A 1 87 ? -0.716 16.522 9.910 1.00 96.81 87 ARG A CA 1
ATOM 667 C C . ARG A 1 87 ? -2.133 16.014 9.619 1.00 96.81 87 ARG A C 1
ATOM 669 O O . ARG A 1 87 ? -2.929 16.752 9.042 1.00 96.81 87 ARG A O 1
ATOM 676 N N . ARG A 1 88 ? -2.440 14.750 9.926 1.00 95.12 88 ARG A N 1
ATOM 677 C CA . ARG A 1 88 ? -3.674 14.059 9.518 1.00 95.12 88 ARG A CA 1
ATOM 678 C C . ARG A 1 88 ? -4.225 13.188 10.653 1.00 95.12 88 ARG A C 1
ATOM 680 O O . ARG A 1 88 ? -4.239 11.963 10.532 1.00 95.12 88 ARG A O 1
ATOM 687 N N . PRO A 1 89 ? -4.758 13.802 11.724 1.00 90.25 89 PRO A N 1
ATOM 688 C CA . PRO A 1 89 ? -5.226 13.074 12.905 1.00 90.25 89 PRO A CA 1
ATOM 689 C C . PRO A 1 89 ? -6.336 12.056 12.603 1.00 90.25 89 PRO A C 1
ATOM 691 O O . PRO A 1 89 ? -6.372 11.009 13.241 1.00 90.25 89 PRO A O 1
ATOM 694 N N . LYS A 1 90 ? -7.186 12.300 11.586 1.00 92.56 90 LYS A N 1
ATOM 695 C CA . LYS A 1 90 ? -8.181 11.317 11.100 1.00 92.56 90 LYS A CA 1
ATOM 696 C C . LYS A 1 90 ? -7.532 9.959 10.813 1.00 92.56 90 LYS A C 1
ATOM 698 O O . LYS A 1 90 ? -8.073 8.931 11.194 1.00 92.56 90 LYS A O 1
ATOM 703 N N . TRP A 1 91 ? -6.385 9.967 10.136 1.00 93.19 91 TRP A N 1
ATOM 704 C CA . TRP A 1 91 ? -5.706 8.750 9.700 1.00 93.19 91 TRP A CA 1
ATOM 705 C C . TRP A 1 91 ? -4.790 8.157 10.771 1.00 93.19 91 TRP A C 1
ATOM 707 O O . TRP A 1 91 ? -4.572 6.956 10.756 1.00 93.19 91 TRP A O 1
ATOM 717 N N . ALA A 1 92 ? -4.314 8.957 11.728 1.00 89.69 92 ALA A N 1
ATOM 718 C CA . ALA A 1 92 ? -3.615 8.436 12.909 1.00 89.69 92 ALA A CA 1
ATOM 719 C C . ALA A 1 92 ? -4.552 7.632 13.840 1.00 89.69 92 ALA A C 1
ATOM 721 O O . ALA A 1 92 ? -4.131 6.738 14.565 1.00 89.69 92 ALA A O 1
ATOM 722 N N . ALA A 1 93 ? -5.857 7.926 13.815 1.00 90.25 93 ALA A N 1
ATOM 723 C CA . ALA A 1 93 ? -6.864 7.162 14.554 1.00 90.25 93 ALA A CA 1
ATOM 724 C C . ALA A 1 93 ? -7.386 5.920 13.799 1.00 90.25 93 ALA A C 1
ATOM 726 O O . ALA A 1 93 ? -8.140 5.138 14.380 1.00 90.25 93 ALA A O 1
ATOM 727 N N . ALA A 1 94 ? -7.023 5.757 12.523 1.00 93.88 94 ALA A N 1
ATOM 728 C CA . ALA A 1 94 ? -7.485 4.676 11.656 1.00 93.88 94 ALA A CA 1
ATOM 729 C C . ALA A 1 94 ? -6.701 3.375 11.883 1.00 93.88 94 ALA A C 1
ATOM 731 O O . ALA A 1 94 ? -5.538 3.388 12.295 1.00 93.88 94 ALA A O 1
ATOM 732 N N . ASP A 1 95 ? -7.309 2.244 11.525 1.00 96.31 95 ASP A N 1
ATOM 733 C CA . ASP A 1 95 ? -6.578 0.980 11.436 1.00 96.31 95 ASP A CA 1
ATOM 734 C C . ASP A 1 95 ? -5.693 0.996 10.181 1.00 96.31 95 ASP A C 1
ATOM 736 O O . ASP A 1 95 ? -6.175 1.078 9.047 1.00 96.31 95 ASP A O 1
ATOM 740 N N . THR A 1 96 ? -4.379 0.952 10.386 1.00 97.44 96 THR A N 1
ATOM 741 C CA . THR A 1 96 ? -3.371 1.087 9.332 1.00 97.44 96 THR A CA 1
ATOM 742 C C . THR A 1 96 ? -2.923 -0.281 8.825 1.00 97.44 96 THR A C 1
ATOM 744 O O . THR A 1 96 ? -2.397 -1.106 9.567 1.00 97.44 96 THR A O 1
ATOM 747 N N . TYR A 1 97 ? -3.065 -0.512 7.530 1.00 98.38 97 TYR A N 1
ATOM 748 C CA . TYR A 1 97 ? -2.639 -1.718 6.839 1.00 98.38 97 TYR A CA 1
ATOM 749 C C . TYR A 1 97 ? -1.441 -1.398 5.948 1.00 98.38 97 TYR A C 1
ATOM 751 O O . TYR A 1 97 ? -1.557 -0.701 4.945 1.00 98.38 97 TYR A O 1
ATOM 759 N N . VAL A 1 98 ? -0.264 -1.895 6.311 1.00 98.31 98 VAL A N 1
ATOM 760 C CA . VAL A 1 98 ? 0.978 -1.652 5.572 1.00 98.31 98 VAL A CA 1
ATOM 761 C C . VAL A 1 98 ? 1.224 -2.806 4.611 1.00 98.31 98 VAL A C 1
ATOM 763 O O . VAL A 1 98 ? 1.465 -3.930 5.040 1.00 98.31 98 VAL A O 1
ATOM 766 N N . VAL A 1 99 ? 1.185 -2.536 3.310 1.00 97.94 99 VAL A N 1
ATOM 767 C CA . VAL A 1 99 ? 1.395 -3.534 2.260 1.00 97.94 99 VAL A CA 1
ATOM 768 C C . VAL A 1 99 ? 2.880 -3.619 1.918 1.00 97.94 99 VAL A C 1
ATOM 770 O O . VAL A 1 99 ? 3.481 -2.655 1.447 1.00 97.94 99 VAL A O 1
ATOM 773 N N . LEU A 1 100 ? 3.465 -4.791 2.154 1.00 96.81 100 LEU A N 1
ATOM 774 C CA . LEU A 1 100 ? 4.893 -5.081 2.005 1.00 96.81 100 LEU A CA 1
ATOM 775 C C . LEU A 1 100 ? 5.231 -5.822 0.701 1.00 96.81 100 LEU A C 1
ATOM 777 O O . LEU A 1 100 ? 6.350 -6.300 0.537 1.00 96.81 100 LEU A O 1
ATOM 781 N N . SER A 1 101 ? 4.275 -5.938 -0.223 1.00 95.06 101 SER A N 1
ATOM 782 C CA . SER A 1 101 ? 4.476 -6.599 -1.520 1.00 95.06 101 SER A CA 1
ATOM 783 C C . SER A 1 101 ? 5.325 -5.772 -2.495 1.00 95.06 101 SER A C 1
ATOM 785 O O . SER A 1 101 ? 5.822 -6.310 -3.479 1.00 95.06 101 SER A O 1
ATOM 787 N N . GLY A 1 102 ? 5.482 -4.469 -2.242 1.00 92.75 102 GLY A N 1
ATOM 788 C CA . GLY A 1 102 ? 6.298 -3.553 -3.036 1.00 92.75 102 GLY A CA 1
ATOM 789 C C . GLY A 1 102 ? 7.419 -2.896 -2.227 1.00 92.75 102 GLY A C 1
ATOM 790 O O . GLY A 1 102 ? 7.390 -2.835 -0.999 1.00 92.75 102 GLY A O 1
ATOM 791 N N . GLY A 1 103 ? 8.394 -2.346 -2.945 1.00 93.19 103 GLY A N 1
ATOM 792 C CA . GLY A 1 103 ? 9.548 -1.639 -2.397 1.00 93.19 103 GLY A CA 1
ATOM 793 C C . GLY A 1 103 ? 10.785 -2.527 -2.278 1.00 93.19 103 GLY A C 1
ATOM 794 O O . GLY A 1 103 ? 10.928 -3.528 -2.975 1.00 93.19 103 GLY A O 1
ATOM 795 N N . THR A 1 104 ? 11.711 -2.128 -1.412 1.00 93.88 104 THR A N 1
ATOM 796 C CA . THR A 1 104 ? 12.932 -2.880 -1.108 1.00 93.88 104 THR A CA 1
ATOM 797 C C . THR A 1 104 ? 12.851 -3.464 0.300 1.00 93.88 104 THR A C 1
ATOM 799 O O . THR A 1 104 ? 12.029 -3.063 1.121 1.00 93.88 104 THR A O 1
ATOM 802 N N . LYS A 1 105 ? 13.753 -4.386 0.650 1.00 93.62 105 LYS A N 1
ATOM 803 C CA . LYS A 1 105 ? 13.836 -4.887 2.036 1.00 93.62 105 LYS A CA 1
ATOM 804 C C . LYS A 1 105 ? 14.060 -3.750 3.045 1.00 93.62 105 LYS A C 1
ATOM 806 O O . LYS A 1 105 ? 13.505 -3.775 4.137 1.00 93.62 105 LYS A O 1
ATOM 811 N N . LEU A 1 106 ? 14.828 -2.728 2.658 1.00 95.75 106 LEU A N 1
ATOM 812 C CA . LEU A 1 106 ? 15.067 -1.545 3.488 1.00 95.75 106 LEU A CA 1
ATOM 813 C C . LEU A 1 106 ? 13.805 -0.695 3.656 1.00 95.75 106 LEU A C 1
ATOM 815 O O . LEU A 1 106 ? 13.569 -0.153 4.734 1.00 95.75 106 LEU A O 1
ATOM 819 N N . SER A 1 107 ? 12.957 -0.611 2.630 1.00 95.81 107 SER A N 1
ATOM 820 C CA . SER A 1 107 ? 11.720 0.152 2.745 1.00 95.81 107 SER A CA 1
ATOM 821 C C . SER A 1 107 ? 10.743 -0.467 3.744 1.00 95.81 107 SER A C 1
ATOM 823 O O . SER A 1 107 ? 10.063 0.274 4.446 1.00 95.81 107 SER A O 1
ATOM 825 N N . ALA A 1 108 ? 10.714 -1.799 3.872 1.00 95.00 108 ALA A N 1
ATOM 826 C CA . ALA A 1 108 ? 9.916 -2.483 4.894 1.00 95.00 108 ALA A CA 1
ATOM 827 C C . ALA A 1 108 ? 10.326 -2.068 6.321 1.00 95.00 108 ALA A C 1
ATOM 829 O O . ALA A 1 108 ? 9.460 -1.770 7.141 1.00 95.00 108 ALA A O 1
ATOM 830 N N . ILE A 1 109 ? 11.634 -1.941 6.584 1.00 95.62 109 ILE A N 1
ATOM 831 C CA . ILE A 1 109 ? 12.168 -1.432 7.861 1.00 95.62 109 ILE A CA 1
ATOM 832 C C . ILE A 1 109 ? 11.707 0.015 8.092 1.00 95.62 109 ILE A C 1
ATOM 834 O O . ILE A 1 109 ? 11.211 0.364 9.164 1.00 95.62 109 ILE A O 1
ATOM 838 N N . GLY A 1 110 ? 11.834 0.871 7.072 1.00 96.81 110 GLY A N 1
ATOM 839 C CA . GLY A 1 110 ? 11.388 2.266 7.149 1.00 96.81 110 GLY A CA 1
ATOM 840 C C . GLY A 1 110 ? 9.887 2.399 7.425 1.00 96.81 110 GLY A C 1
ATOM 841 O O . GLY A 1 110 ? 9.479 3.222 8.243 1.00 96.81 110 GLY A O 1
ATOM 842 N N . LEU A 1 111 ? 9.071 1.561 6.782 1.00 97.12 111 LEU A N 1
ATOM 843 C CA . LEU A 1 111 ? 7.630 1.492 7.002 1.00 97.12 111 LEU A CA 1
ATOM 844 C C . LEU A 1 111 ? 7.300 1.063 8.434 1.00 97.12 111 LEU A C 1
ATOM 846 O O . LEU A 1 111 ? 6.557 1.776 9.104 1.00 97.12 111 LEU A O 1
ATOM 850 N N . GLU A 1 112 ? 7.879 -0.038 8.924 1.00 96.50 112 GLU A N 1
ATOM 851 C CA . GLU A 1 112 ? 7.643 -0.549 10.282 1.00 96.50 112 GLU A CA 1
ATOM 852 C C . GLU A 1 112 ? 7.898 0.521 11.352 1.00 96.50 112 GLU A C 1
ATOM 854 O O . GLU A 1 112 ? 7.039 0.780 12.199 1.00 96.50 112 GLU A O 1
ATOM 859 N N . HIS A 1 113 ? 9.041 1.205 11.274 1.00 96.81 113 HIS A N 1
ATOM 860 C CA . HIS A 1 113 ? 9.382 2.281 12.205 1.00 96.81 113 HIS A CA 1
ATOM 861 C C . HIS A 1 113 ? 8.577 3.569 11.978 1.00 96.81 113 HIS A C 1
ATOM 863 O O . HIS A 1 113 ? 8.380 4.360 12.912 1.00 96.81 113 HIS A O 1
ATOM 869 N N . GLY A 1 114 ? 8.131 3.814 10.745 1.00 96.88 114 GLY A N 1
ATOM 870 C CA . GLY A 1 114 ? 7.337 4.979 10.370 1.00 96.88 114 GLY A CA 1
ATOM 871 C C . GLY A 1 114 ? 5.918 4.920 10.932 1.00 96.88 114 GLY A C 1
ATOM 872 O O . GLY A 1 114 ? 5.411 5.946 11.375 1.00 96.88 114 GLY A O 1
ATOM 873 N N . VAL A 1 115 ? 5.327 3.722 10.997 1.00 97.00 115 VAL A N 1
ATOM 874 C CA . VAL A 1 115 ? 3.980 3.480 11.547 1.00 97.00 115 VAL A CA 1
ATOM 875 C C . VAL A 1 115 ? 3.984 2.992 13.001 1.00 97.00 115 VAL A C 1
ATOM 877 O O . VAL A 1 115 ? 2.972 2.509 13.502 1.00 97.00 115 VAL A O 1
ATOM 880 N N . GLN A 1 116 ? 5.117 3.067 13.707 1.00 95.44 116 GLN A N 1
ATOM 881 C CA . GLN A 1 116 ? 5.279 2.391 15.003 1.00 95.44 116 GLN A CA 1
ATOM 882 C C . GLN A 1 116 ? 4.309 2.858 16.109 1.00 95.44 116 GLN A C 1
ATOM 884 O O . GLN A 1 116 ? 4.094 2.123 17.075 1.00 95.44 116 GLN A O 1
ATOM 889 N N . ASN A 1 117 ? 3.751 4.063 15.980 1.00 94.50 117 ASN A N 1
ATOM 890 C CA . ASN A 1 117 ? 2.807 4.638 16.940 1.00 94.50 117 ASN A CA 1
ATOM 891 C C . ASN A 1 117 ? 1.342 4.385 16.551 1.00 94.50 117 ASN A C 1
ATOM 893 O O . ASN A 1 117 ? 0.447 4.686 17.335 1.00 94.50 117 ASN A O 1
ATOM 897 N N . GLU A 1 118 ? 1.103 3.815 15.369 1.00 94.56 118 GLU A N 1
ATOM 898 C CA . GLU A 1 118 ? -0.232 3.605 14.821 1.00 94.56 118 GLU A CA 1
ATOM 899 C C . GLU A 1 118 ? -0.733 2.186 15.117 1.00 94.56 118 GLU A C 1
ATOM 901 O O . GLU A 1 118 ? 0.051 1.234 15.268 1.00 94.56 118 GLU A O 1
ATOM 906 N N . ARG A 1 119 ? -2.062 2.025 15.143 1.00 94.19 119 ARG A N 1
ATOM 907 C CA . ARG A 1 119 ? -2.702 0.702 15.118 1.00 94.19 119 ARG A CA 1
ATOM 908 C C . ARG A 1 119 ? -2.444 0.078 13.759 1.00 94.19 119 ARG A C 1
ATOM 910 O O . ARG A 1 119 ? -2.970 0.561 12.762 1.00 94.19 119 ARG A O 1
ATOM 917 N N . ARG A 1 120 ? -1.610 -0.961 13.711 1.00 95.62 120 ARG A N 1
ATOM 918 C CA . ARG A 1 120 ? -1.065 -1.461 12.447 1.00 95.62 120 ARG A CA 1
ATOM 919 C C . ARG A 1 120 ? -1.196 -2.964 12.245 1.00 95.62 120 ARG A C 1
ATOM 921 O O . ARG A 1 120 ? -1.032 -3.753 13.175 1.00 95.62 120 ARG A O 1
ATOM 928 N N . CYS A 1 121 ? -1.388 -3.344 10.991 1.00 97.50 121 CYS A N 1
ATOM 929 C CA . CYS A 1 121 ? -1.247 -4.697 10.481 1.00 97.50 121 CYS A CA 1
ATOM 930 C C . CYS A 1 121 ? -0.369 -4.649 9.230 1.00 97.50 121 CYS A C 1
ATOM 932 O O . CYS A 1 121 ? -0.565 -3.790 8.373 1.00 97.50 121 CYS A O 1
ATOM 934 N N . PHE A 1 122 ? 0.600 -5.551 9.116 1.00 98.12 122 PHE A N 1
ATOM 935 C CA . PHE A 1 122 ? 1.386 -5.681 7.894 1.00 98.12 122 PHE A CA 1
ATOM 936 C C . PHE A 1 122 ? 0.813 -6.792 7.027 1.00 98.12 122 PHE A C 1
ATOM 938 O O . PHE A 1 122 ? 0.442 -7.853 7.529 1.00 98.12 122 PHE A O 1
ATOM 945 N N . LEU A 1 123 ? 0.751 -6.535 5.728 1.00 97.94 123 LEU A N 1
ATOM 946 C CA . LEU A 1 123 ? 0.194 -7.416 4.718 1.00 97.94 123 LEU A CA 1
ATOM 947 C C . LEU A 1 123 ? 1.281 -7.787 3.720 1.00 97.94 123 LEU A C 1
ATOM 949 O O . LEU A 1 123 ? 2.027 -6.922 3.265 1.00 97.94 123 LEU A O 1
ATOM 953 N N . TYR A 1 124 ? 1.337 -9.053 3.338 1.00 96.44 124 TYR A N 1
ATOM 954 C CA . TYR A 1 124 ? 2.238 -9.523 2.297 1.00 96.44 124 TYR A CA 1
ATOM 955 C C . TYR A 1 124 ? 1.515 -10.499 1.372 1.00 96.44 124 TYR A C 1
ATOM 957 O O . TYR A 1 124 ? 0.788 -11.377 1.838 1.00 96.44 124 TYR A O 1
ATOM 965 N N . ASN A 1 125 ? 1.700 -10.319 0.065 1.00 94.12 125 ASN A N 1
ATOM 966 C CA . ASN A 1 125 ? 1.184 -11.224 -0.953 1.00 94.12 125 ASN A CA 1
ATOM 967 C C . ASN A 1 125 ? 2.210 -12.333 -1.218 1.00 94.12 125 ASN A C 1
ATOM 969 O O . ASN A 1 125 ? 3.203 -12.084 -1.901 1.00 94.12 125 ASN A O 1
ATOM 973 N N . ALA A 1 126 ? 1.976 -13.530 -0.679 1.00 93.06 126 ALA A N 1
ATOM 974 C CA . ALA A 1 126 ? 2.780 -14.706 -0.996 1.00 93.06 126 ALA A CA 1
ATOM 975 C C . ALA A 1 126 ? 2.283 -15.332 -2.304 1.00 93.06 126 ALA A C 1
ATOM 977 O O . ALA A 1 126 ? 1.078 -15.414 -2.532 1.00 93.06 126 ALA A O 1
ATOM 978 N N . ASP A 1 127 ? 3.204 -15.755 -3.165 1.00 86.88 127 ASP A N 1
ATOM 979 C CA . ASP A 1 127 ? 2.915 -16.313 -4.488 1.00 86.88 127 ASP A CA 1
ATOM 980 C C . ASP A 1 127 ? 2.893 -17.851 -4.509 1.00 86.88 127 ASP A C 1
ATOM 982 O O . ASP A 1 127 ? 2.259 -18.434 -5.390 1.00 86.88 127 ASP A O 1
ATOM 986 N N . GLN A 1 128 ? 3.537 -18.522 -3.546 1.00 88.44 128 GLN A N 1
ATOM 987 C CA . GLN A 1 128 ? 3.578 -19.987 -3.456 1.00 88.44 128 GLN A CA 1
ATOM 988 C C . GLN A 1 128 ? 3.506 -20.505 -2.000 1.00 88.44 128 GLN A C 1
ATOM 990 O O . GLN A 1 128 ? 4.519 -20.499 -1.295 1.00 88.44 128 GLN A O 1
ATOM 995 N N . PRO A 1 129 ? 2.344 -21.018 -1.542 1.00 88.88 129 PRO A N 1
ATOM 996 C CA . PRO A 1 129 ? 1.028 -20.913 -2.187 1.00 88.88 129 PRO A CA 1
ATOM 997 C C . PRO A 1 129 ? 0.544 -19.455 -2.274 1.00 88.88 129 PRO A C 1
ATOM 999 O O . PRO A 1 129 ? 1.007 -18.599 -1.521 1.00 88.88 129 PRO A O 1
ATOM 1002 N N . VAL A 1 130 ? -0.400 -19.184 -3.184 1.00 91.81 130 VAL A N 1
ATOM 1003 C CA . VAL A 1 130 ? -1.007 -17.851 -3.333 1.00 91.81 130 VAL A CA 1
ATOM 1004 C C . VAL A 1 130 ? -1.881 -17.544 -2.116 1.00 91.81 130 VAL A C 1
ATOM 1006 O O . VAL A 1 130 ? -3.002 -18.044 -1.999 1.00 91.81 130 VAL A O 1
ATOM 1009 N N . GLU A 1 131 ? -1.369 -16.725 -1.202 1.00 95.94 131 GLU A N 1
ATOM 1010 C CA . GLU A 1 131 ? -1.992 -16.445 0.094 1.00 95.94 131 GLU A CA 1
ATOM 1011 C C . GLU A 1 131 ? -1.742 -15.004 0.548 1.00 95.94 131 GLU A C 1
ATOM 1013 O O . GLU A 1 131 ? -0.730 -14.376 0.226 1.00 95.94 131 GLU A O 1
ATOM 1018 N N . LEU A 1 132 ? -2.655 -14.498 1.375 1.00 96.88 132 LEU A N 1
ATOM 1019 C CA . LEU A 1 132 ? -2.446 -13.289 2.152 1.00 96.88 132 LEU A CA 1
ATOM 1020 C C . LEU A 1 132 ? -1.779 -13.644 3.481 1.00 96.88 132 LEU A C 1
ATOM 1022 O O . LEU A 1 132 ? -2.329 -14.395 4.291 1.00 96.88 132 LEU A O 1
ATOM 1026 N N . TRP A 1 133 ? -0.616 -13.054 3.731 1.00 97.50 133 TRP A N 1
ATOM 1027 C CA . TRP A 1 133 ? 0.063 -13.117 5.019 1.00 97.50 133 TRP A CA 1
ATOM 1028 C C . TRP A 1 133 ? -0.211 -11.844 5.812 1.00 97.50 133 TRP A C 1
ATOM 1030 O O . TRP A 1 133 ? -0.061 -10.736 5.295 1.00 97.50 133 TRP A O 1
ATOM 1040 N N . ARG A 1 134 ? -0.607 -12.006 7.076 1.00 97.62 134 ARG A N 1
ATOM 1041 C CA . ARG A 1 134 ? -0.962 -10.914 7.987 1.00 97.62 134 ARG A CA 1
ATOM 1042 C C . ARG A 1 134 ? -0.102 -10.970 9.240 1.00 97.62 134 ARG A C 1
ATOM 1044 O O . ARG A 1 134 ? -0.062 -11.989 9.926 1.00 97.62 134 ARG A O 1
ATOM 1051 N N . PHE A 1 135 ? 0.533 -9.853 9.564 1.00 97.06 135 PHE A N 1
ATOM 1052 C CA . PHE A 1 135 ? 1.303 -9.679 10.790 1.00 97.06 135 PHE A CA 1
ATOM 1053 C C . PHE A 1 135 ? 0.614 -8.628 11.662 1.00 97.06 135 PHE A C 1
ATOM 1055 O O . PHE A 1 135 ? 0.524 -7.454 11.291 1.00 97.06 135 PHE A O 1
ATOM 1062 N N . GLU A 1 136 ? 0.081 -9.040 12.808 1.00 93.81 136 GLU A N 1
ATOM 1063 C CA . GLU A 1 136 ? -0.624 -8.142 13.725 1.00 93.81 136 GLU A CA 1
ATOM 1064 C C . GLU A 1 136 ? 0.376 -7.371 14.595 1.00 93.81 136 GLU A C 1
ATOM 1066 O O . GLU A 1 136 ? 1.084 -7.947 15.421 1.00 93.81 136 GLU A O 1
AT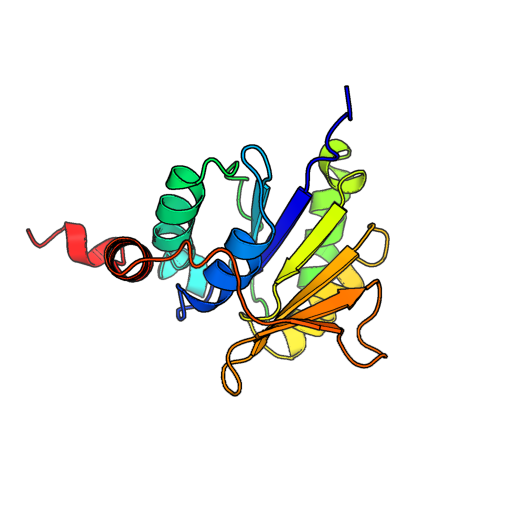OM 1071 N N . GLY A 1 137 ? 0.453 -6.051 14.407 1.00 88.00 137 GLY A N 1
ATOM 1072 C CA . GLY A 1 137 ? 1.266 -5.137 15.212 1.00 88.00 137 GLY A CA 1
ATOM 1073 C C . GLY A 1 137 ? 2.788 -5.218 15.021 1.00 88.00 137 GLY A C 1
ATOM 1074 O O . GLY A 1 137 ? 3.450 -4.181 15.099 1.00 88.00 137 GLY A O 1
ATOM 1075 N N . ARG A 1 138 ? 3.370 -6.400 14.784 1.00 86.94 138 ARG A N 1
ATOM 1076 C CA . ARG A 1 138 ? 4.830 -6.618 14.713 1.00 86.94 138 ARG A CA 1
ATOM 1077 C C . ARG A 1 138 ? 5.214 -7.668 13.673 1.00 86.94 138 ARG A C 1
ATOM 1079 O O . ARG A 1 138 ? 4.446 -8.594 13.432 1.00 86.94 138 ARG A O 1
ATOM 1086 N N . LEU A 1 139 ? 6.417 -7.540 13.111 1.00 89.62 139 LEU A N 1
ATOM 1087 C CA . LEU A 1 139 ? 6.989 -8.472 12.128 1.00 89.62 139 LEU A CA 1
ATOM 1088 C C . LEU A 1 139 ? 7.851 -9.589 12.754 1.00 89.62 139 LEU A C 1
ATOM 1090 O O . LEU A 1 139 ? 8.386 -10.428 12.036 1.00 89.62 139 LEU A O 1
ATOM 1094 N N . ASP A 1 140 ? 7.986 -9.624 14.084 1.00 88.81 140 ASP A N 1
ATOM 1095 C CA . ASP A 1 140 ? 8.834 -10.568 14.834 1.00 88.81 140 ASP A CA 1
ATOM 1096 C C . ASP A 1 140 ? 8.178 -11.936 15.102 1.00 88.81 140 ASP A C 1
ATOM 1098 O O . ASP A 1 140 ? 8.773 -12.808 15.739 1.00 88.81 140 ASP A O 1
ATOM 1102 N N . ARG A 1 141 ? 6.949 -12.145 14.619 1.00 90.31 141 ARG A N 1
ATOM 1103 C CA . ARG A 1 141 ? 6.175 -13.380 14.788 1.00 90.31 141 ARG A CA 1
ATOM 1104 C C . ARG A 1 141 ? 5.780 -13.973 13.436 1.00 90.31 141 ARG A C 1
ATOM 1106 O O . ARG A 1 141 ? 5.666 -13.234 12.458 1.00 90.31 141 ARG A O 1
ATOM 1113 N N . PRO A 1 142 ? 5.522 -15.293 13.368 1.00 94.44 142 PRO A N 1
ATOM 1114 C CA . PRO A 1 142 ? 4.964 -15.902 12.169 1.00 94.44 142 PRO A CA 1
ATOM 1115 C C . PRO A 1 142 ? 3.654 -15.213 11.748 1.00 94.44 142 PRO A C 1
ATOM 1117 O O . PRO A 1 142 ? 2.844 -14.881 12.619 1.00 94.44 142 PRO A O 1
ATOM 1120 N N . PRO A 1 143 ? 3.415 -15.017 10.439 1.00 96.69 143 PRO A N 1
ATOM 1121 C CA . PRO A 1 143 ? 2.176 -14.419 9.972 1.00 96.69 143 PRO A CA 1
ATOM 1122 C C . PRO A 1 143 ? 1.002 -15.381 10.133 1.00 96.69 143 PRO A C 1
ATOM 1124 O O . PRO A 1 143 ? 1.147 -16.598 9.989 1.00 96.69 143 PRO A O 1
ATOM 1127 N N . GLN A 1 144 ? -0.188 -14.818 10.310 1.00 96.94 144 GLN A N 1
ATOM 1128 C CA . GLN A 1 144 ? -1.420 -15.525 9.986 1.00 96.94 144 GLN A CA 1
ATOM 1129 C C . GLN A 1 144 ? -1.521 -15.639 8.463 1.00 96.94 144 GLN A C 1
ATOM 1131 O O . GLN A 1 144 ? -1.380 -14.642 7.752 1.00 96.94 144 GLN A O 1
ATOM 1136 N N . ARG A 1 145 ? -1.755 -16.851 7.963 1.00 96.75 145 ARG A N 1
ATOM 1137 C CA . ARG A 1 145 ? -1.863 -17.134 6.529 1.00 96.75 145 ARG A CA 1
ATOM 1138 C C . ARG A 1 145 ? -3.306 -17.453 6.186 1.00 96.75 145 ARG A C 1
ATOM 1140 O O . ARG A 1 145 ? -3.951 -18.212 6.909 1.00 96.75 145 ARG A O 1
ATOM 1147 N N . GLN A 1 146 ? -3.809 -16.879 5.101 1.00 95.88 146 GLN A N 1
ATOM 1148 C CA . GLN A 1 146 ? -5.135 -17.201 4.591 1.00 95.88 146 GLN A CA 1
ATOM 1149 C C . GLN A 1 146 ? -5.159 -17.174 3.058 1.00 95.88 146 GLN A C 1
ATOM 1151 O O . GLN A 1 146 ? -4.528 -16.300 2.460 1.00 95.88 146 GLN A O 1
ATOM 1156 N N . PRO A 1 147 ? -5.916 -18.070 2.405 1.00 95.25 147 PRO A N 1
ATOM 1157 C CA . PRO A 1 147 ? -6.183 -17.940 0.979 1.00 95.25 147 PRO A CA 1
ATOM 1158 C C . PRO A 1 147 ? -7.018 -16.682 0.714 1.00 95.25 147 PRO A C 1
ATOM 1160 O O . PRO A 1 147 ? -7.828 -16.275 1.553 1.00 95.25 147 PRO A O 1
ATOM 1163 N N . TYR A 1 148 ? -6.847 -16.094 -0.469 1.00 93.12 148 TYR A N 1
ATOM 1164 C CA . TYR A 1 148 ? -7.731 -15.036 -0.958 1.00 93.12 148 TYR A CA 1
ATOM 1165 C C . TYR A 1 148 ? -9.128 -15.600 -1.213 1.00 93.12 148 TYR A C 1
ATOM 1167 O O . TYR A 1 148 ? -9.263 -16.642 -1.854 1.00 93.12 148 TYR A O 1
ATOM 1175 N N . LYS A 1 149 ? -10.168 -14.925 -0.712 1.00 93.50 149 LYS A N 1
ATOM 1176 C CA . LYS A 1 149 ? -11.553 -15.409 -0.816 1.00 93.50 149 LYS A CA 1
ATOM 1177 C C . LYS A 1 149 ? -12.425 -14.534 -1.693 1.00 93.50 149 LYS A C 1
ATOM 1179 O O . LYS A 1 149 ? -13.385 -15.035 -2.270 1.00 93.50 149 LYS A O 1
ATOM 1184 N N . ARG A 1 150 ? -12.139 -13.231 -1.772 1.00 89.69 150 ARG A N 1
ATOM 1185 C CA . ARG A 1 150 ? -13.016 -12.306 -2.503 1.00 89.69 150 ARG A CA 1
ATOM 1186 C C . ARG A 1 150 ? -12.798 -12.350 -4.008 1.00 89.69 150 ARG A C 1
ATOM 1188 O O . ARG A 1 150 ? -13.712 -11.971 -4.729 1.00 89.69 150 ARG A O 1
ATOM 1195 N N . CYS A 1 151 ? -11.612 -12.778 -4.455 1.00 79.94 151 CYS A N 1
ATOM 1196 C CA . CYS A 1 151 ? -11.248 -12.934 -5.870 1.00 79.94 151 CYS A CA 1
ATOM 1197 C C . CYS A 1 151 ? -11.694 -11.745 -6.742 1.00 79.94 151 CYS A C 1
ATOM 1199 O O . CYS A 1 151 ? -12.220 -11.943 -7.830 1.00 79.94 151 CYS A O 1
ATOM 1201 N N . GLN A 1 152 ? -11.540 -10.514 -6.236 1.00 82.88 152 GLN A N 1
ATOM 1202 C CA . GLN A 1 152 ? -12.134 -9.340 -6.886 1.00 82.88 152 GLN A CA 1
ATOM 1203 C C . GLN A 1 152 ? -11.397 -8.937 -8.161 1.00 82.88 152 GLN A C 1
ATOM 1205 O O . GLN A 1 152 ? -12.035 -8.488 -9.097 1.00 82.88 152 GLN A O 1
ATOM 1210 N N . LEU A 1 153 ? -10.075 -9.118 -8.202 1.00 89.25 153 LEU A N 1
ATOM 1211 C CA . LEU A 1 153 ? -9.271 -8.760 -9.368 1.00 89.25 153 LEU A CA 1
ATOM 1212 C C . LEU A 1 153 ? -9.584 -9.663 -10.554 1.00 89.25 153 LEU A C 1
ATOM 1214 O O . LEU A 1 153 ? -9.410 -10.881 -10.474 1.00 89.25 153 LEU A O 1
ATOM 1218 N N . ASP A 1 154 ? -9.938 -9.040 -11.669 1.00 91.38 154 ASP A N 1
ATOM 1219 C CA . ASP A 1 154 ? -10.131 -9.703 -12.948 1.00 91.38 154 ASP A CA 1
ATOM 1220 C C . ASP A 1 154 ? -9.068 -9.290 -13.986 1.00 91.38 154 ASP A C 1
ATOM 1222 O O . ASP A 1 154 ? -8.141 -8.514 -13.729 1.00 91.38 154 ASP A O 1
ATOM 1226 N N . LEU A 1 155 ? -9.154 -9.877 -15.182 1.00 92.06 155 LEU A N 1
ATOM 1227 C CA . LEU A 1 155 ? -8.223 -9.575 -16.268 1.00 92.06 155 LEU A CA 1
ATOM 1228 C C . LEU A 1 155 ? -8.285 -8.096 -16.710 1.00 92.06 155 LEU A C 1
ATOM 1230 O O . LEU A 1 155 ? -7.216 -7.501 -16.878 1.00 92.06 155 LEU A O 1
ATOM 1234 N N . PRO A 1 156 ? -9.465 -7.472 -16.898 1.00 93.44 156 PRO A N 1
ATOM 1235 C CA . PRO A 1 156 ? -9.565 -6.030 -17.111 1.00 93.44 156 PRO A CA 1
ATOM 1236 C C . PRO A 1 156 ? -8.797 -5.193 -16.082 1.00 93.44 156 PRO A C 1
ATOM 1238 O O . PRO A 1 156 ? -8.011 -4.331 -16.484 1.00 93.44 156 PRO A O 1
ATOM 1241 N N . ASP A 1 157 ? -8.946 -5.476 -14.788 1.00 94.12 157 ASP A N 1
ATOM 1242 C CA . ASP A 1 157 ? -8.227 -4.770 -13.725 1.00 94.12 157 ASP A CA 1
ATOM 1243 C C . ASP A 1 157 ? -6.710 -4.913 -13.874 1.00 94.12 157 ASP A C 1
ATOM 1245 O O . ASP A 1 157 ? -5.967 -3.931 -13.785 1.00 94.12 157 ASP A O 1
ATOM 1249 N N . ILE A 1 158 ? -6.239 -6.128 -14.167 1.00 92.12 158 ILE A N 1
ATOM 1250 C CA . ILE A 1 158 ? -4.822 -6.408 -14.419 1.00 92.12 158 ILE A CA 1
ATOM 1251 C C . ILE A 1 158 ? -4.306 -5.568 -15.593 1.00 92.12 158 ILE A C 1
ATOM 1253 O O . ILE A 1 158 ? -3.228 -4.971 -15.508 1.00 92.12 158 ILE A O 1
ATOM 1257 N N . LEU A 1 159 ? -5.066 -5.473 -16.684 1.00 91.88 159 LEU A N 1
ATOM 1258 C CA . LEU A 1 159 ? -4.681 -4.672 -17.845 1.00 91.88 159 LEU A CA 1
ATOM 1259 C C . LEU A 1 159 ? -4.664 -3.173 -17.515 1.00 91.88 159 LEU A C 1
ATOM 1261 O O . LEU A 1 159 ? -3.726 -2.476 -17.900 1.00 91.88 159 LEU A O 1
ATOM 1265 N N . VAL A 1 160 ? -5.651 -2.670 -16.770 1.00 92.56 160 VAL A N 1
ATOM 1266 C CA . VAL A 1 160 ? -5.709 -1.263 -16.337 1.00 92.56 160 VAL A CA 1
ATOM 1267 C C . VAL A 1 160 ? -4.546 -0.913 -15.407 1.00 92.56 160 VAL A C 1
ATOM 1269 O O . VAL A 1 160 ? -3.958 0.165 -15.553 1.00 92.56 160 VAL A O 1
ATOM 1272 N N . ALA A 1 161 ? -4.187 -1.815 -14.490 1.00 91.19 161 ALA A N 1
ATOM 1273 C CA . ALA A 1 161 ? -3.069 -1.637 -13.569 1.00 91.19 161 ALA A CA 1
ATOM 1274 C C . ALA A 1 161 ? -1.716 -1.582 -14.296 1.00 91.19 161 ALA A C 1
ATOM 1276 O O . ALA A 1 161 ? -0.835 -0.831 -13.888 1.00 91.19 161 ALA A O 1
ATOM 1277 N N . ASN A 1 162 ? -1.550 -2.335 -15.390 1.00 87.00 162 ASN A N 1
ATOM 1278 C CA . ASN A 1 162 ? -0.292 -2.389 -16.145 1.00 87.00 162 ASN A CA 1
ATOM 1279 C C . ASN A 1 162 ? -0.186 -1.384 -17.293 1.00 87.00 162 ASN A C 1
ATOM 1281 O O . ASN A 1 162 ? 0.912 -1.162 -17.805 1.00 87.00 162 ASN A O 1
ATOM 1285 N N . ARG A 1 163 ? -1.288 -0.748 -17.698 1.00 79.69 163 ARG A N 1
ATOM 1286 C CA . ARG A 1 163 ? -1.242 0.349 -18.667 1.00 79.69 163 ARG A CA 1
ATOM 1287 C C . ARG A 1 163 ? -0.589 1.570 -18.026 1.00 79.69 163 ARG A C 1
ATOM 1289 O O . ARG A 1 163 ? -1.243 2.326 -17.307 1.00 79.69 163 ARG A O 1
ATOM 1296 N N . SER A 1 164 ? 0.690 1.784 -18.323 1.00 58.09 164 SER A N 1
ATOM 1297 C CA . SER A 1 164 ? 1.329 3.079 -18.109 1.00 58.09 164 SER A CA 1
ATOM 1298 C C . SER A 1 164 ? 0.639 4.139 -18.977 1.00 58.09 164 SER A C 1
ATOM 1300 O O . SER A 1 164 ? 0.173 3.844 -20.081 1.00 58.09 164 SER A O 1
ATOM 1302 N N . ALA A 1 165 ? 0.591 5.393 -18.512 1.00 50.03 165 ALA A N 1
ATOM 1303 C CA . ALA A 1 165 ? 0.020 6.512 -19.278 1.00 50.03 165 ALA A CA 1
ATOM 1304 C C . ALA A 1 165 ? 0.673 6.710 -20.666 1.00 50.03 165 ALA A C 1
ATOM 1306 O O . ALA A 1 165 ? 0.156 7.445 -21.503 1.00 50.03 165 ALA A O 1
ATOM 1307 N N . THR A 1 166 ? 1.812 6.064 -20.923 1.00 46.09 166 THR A N 1
ATOM 1308 C CA . THR A 1 166 ? 2.516 6.072 -22.207 1.00 46.09 166 THR A CA 1
ATOM 1309 C C . THR A 1 166 ? 1.754 5.326 -23.311 1.00 46.09 166 THR A C 1
ATOM 1311 O O . THR A 1 166 ? 1.848 5.728 -24.466 1.00 46.09 166 THR A O 1
ATOM 1314 N N . TYR A 1 167 ? 0.962 4.297 -22.979 1.00 44.88 167 TYR A N 1
ATOM 1315 C CA . TYR A 1 167 ? 0.199 3.515 -23.968 1.00 44.88 167 TYR A CA 1
ATOM 1316 C C . TYR A 1 167 ? -1.074 4.217 -24.468 1.00 44.88 167 TYR A C 1
ATOM 1318 O O . TYR A 1 167 ? -1.547 3.920 -25.560 1.00 44.88 167 TYR A O 1
ATOM 1326 N N . GLU A 1 168 ? -1.622 5.175 -23.715 1.00 47.44 168 GLU A N 1
ATOM 1327 C CA . GLU A 1 168 ? -2.838 5.909 -24.110 1.00 47.44 168 GLU A CA 1
ATOM 1328 C C . GLU A 1 168 ? -2.588 6.964 -25.199 1.00 47.44 168 GLU A C 1
ATOM 1330 O O . GLU A 1 168 ? -3.537 7.484 -25.768 1.00 47.44 168 GLU A O 1
ATOM 1335 N N . LYS A 1 169 ? -1.326 7.272 -25.530 1.00 42.72 169 LYS A N 1
ATOM 1336 C CA . LYS A 1 169 ? -0.987 8.209 -26.617 1.00 42.72 169 LYS A CA 1
ATOM 1337 C C . LYS A 1 169 ? -0.825 7.550 -27.993 1.00 42.72 169 LYS A C 1
ATOM 1339 O O . LYS A 1 169 ? -0.451 8.243 -28.935 1.00 42.72 169 LYS A O 1
ATOM 1344 N N . GLN A 1 170 ? -1.040 6.240 -28.109 1.00 41.97 170 GLN A N 1
ATOM 1345 C CA . GLN A 1 170 ? -0.801 5.480 -29.346 1.00 41.97 170 GLN A CA 1
ATOM 1346 C C . GLN A 1 170 ? -2.054 4.796 -29.918 1.00 41.97 170 GLN A C 1
ATOM 1348 O O . GLN A 1 170 ? -1.920 3.978 -30.826 1.00 41.97 170 GLN A O 1
ATOM 1353 N N . VAL A 1 171 ? -3.251 5.125 -29.418 1.00 41.38 171 VAL A N 1
ATOM 1354 C CA . VAL A 1 171 ? -4.536 4.650 -29.964 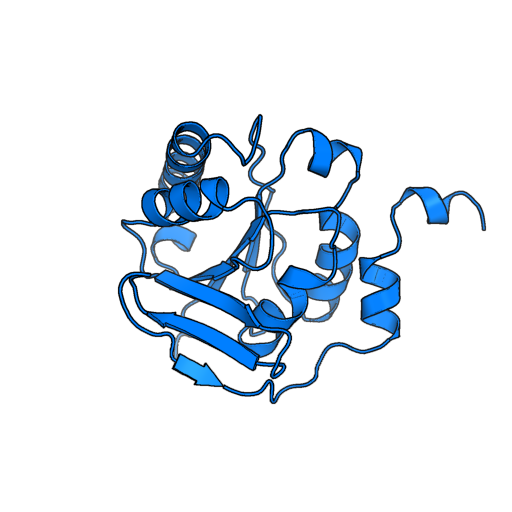1.00 41.38 171 VAL A CA 1
ATOM 1355 C C . VAL A 1 171 ? -5.393 5.837 -30.365 1.00 41.38 171 VAL A C 1
ATOM 1357 O O . VAL A 1 171 ? -5.490 6.773 -29.542 1.00 41.38 171 VAL A O 1
#

pLDDT: mean 90.93, std 13.03, range [37.81, 98.5]